Protein AF-A0A3N6EYD2-F1 (afdb_monomer_lite)

Radius of gyration: 22.33 Å; chains: 1; bounding box: 40×28×77 Å

Structure (mmCIF, N/CA/C/O backbone):
data_AF-A0A3N6EYD2-F1
#
_entry.id   AF-A0A3N6EYD2-F1
#
loop_
_atom_site.group_PDB
_atom_site.id
_atom_site.type_symbol
_atom_site.label_atom_id
_atom_site.label_alt_id
_atom_site.label_comp_id
_atom_site.label_asym_id
_atom_site.label_entity_id
_atom_site.label_seq_id
_atom_site.pdbx_PDB_ins_code
_atom_site.Cartn_x
_atom_site.Cartn_y
_atom_site.Cartn_z
_atom_site.occupancy
_atom_site.B_iso_or_equiv
_atom_site.auth_seq_id
_atom_site.auth_comp_id
_atom_site.auth_asym_id
_atom_site.auth_atom_id
_atom_site.pdbx_PDB_model_num
ATOM 1 N N . MET A 1 1 ? 11.903 -15.008 36.698 1.00 38.97 1 MET A N 1
ATOM 2 C CA . MET A 1 1 ? 11.103 -13.902 36.137 1.00 38.97 1 MET A CA 1
ATOM 3 C C . MET A 1 1 ? 11.077 -14.102 34.635 1.00 38.97 1 MET A C 1
ATOM 5 O O . MET A 1 1 ? 12.057 -13.785 33.976 1.00 38.97 1 MET A O 1
ATOM 9 N N . SER A 1 2 ? 10.042 -14.763 34.124 1.00 39.47 2 SER A N 1
ATOM 10 C CA . SER A 1 2 ? 9.886 -14.977 32.685 1.00 39.47 2 SER A CA 1
ATOM 11 C C . SER A 1 2 ? 9.422 -13.661 32.073 1.00 39.47 2 SER A C 1
ATOM 13 O O . SER A 1 2 ? 8.407 -13.122 32.505 1.00 39.47 2 SER A O 1
ATOM 15 N N . ALA A 1 3 ? 10.203 -13.105 31.149 1.00 50.12 3 ALA A N 1
ATOM 16 C CA . ALA A 1 3 ? 9.785 -11.950 30.374 1.00 50.12 3 ALA A CA 1
ATOM 17 C C . ALA A 1 3 ? 8.623 -12.392 29.479 1.00 50.12 3 ALA A C 1
ATOM 19 O O . ALA A 1 3 ? 8.820 -13.188 28.562 1.00 50.12 3 ALA A O 1
ATOM 20 N N . ASP A 1 4 ? 7.416 -11.928 29.796 1.00 51.81 4 ASP A N 1
ATOM 21 C CA . ASP A 1 4 ? 6.270 -12.026 28.901 1.00 51.81 4 ASP A CA 1
ATOM 22 C C . ASP A 1 4 ? 6.633 -11.247 27.634 1.00 51.81 4 ASP A C 1
ATOM 24 O O . ASP A 1 4 ? 6.750 -10.019 27.647 1.00 51.81 4 ASP A O 1
ATOM 28 N N . VAL A 1 5 ? 6.921 -11.966 26.550 1.00 56.06 5 VAL A N 1
ATOM 29 C CA . VAL A 1 5 ? 7.136 -11.355 25.241 1.00 56.06 5 VAL A CA 1
ATOM 30 C C . VAL A 1 5 ? 5.757 -10.939 24.749 1.00 56.06 5 VAL A C 1
ATOM 32 O O . VAL A 1 5 ? 5.037 -11.731 24.142 1.00 56.06 5 VAL A O 1
ATOM 35 N N . THR A 1 6 ? 5.357 -9.706 25.060 1.00 60.09 6 THR A N 1
ATOM 36 C CA . THR A 1 6 ? 4.121 -9.118 24.546 1.00 60.09 6 THR A CA 1
ATOM 37 C C . THR A 1 6 ? 4.188 -9.159 23.022 1.00 60.09 6 THR A C 1
ATOM 39 O O . THR A 1 6 ? 4.949 -8.419 22.403 1.00 60.09 6 THR A O 1
ATOM 42 N N . THR A 1 7 ? 3.448 -10.080 22.408 1.00 73.62 7 THR A N 1
ATOM 43 C CA . THR A 1 7 ? 3.434 -10.228 20.953 1.00 73.62 7 THR A CA 1
ATOM 44 C C . THR A 1 7 ? 2.671 -9.041 20.379 1.00 73.62 7 THR A C 1
ATOM 46 O O . THR A 1 7 ? 1.449 -8.973 20.496 1.00 73.62 7 THR A O 1
ATOM 49 N N . THR A 1 8 ? 3.391 -8.071 19.812 1.00 81.31 8 THR A N 1
ATOM 50 C CA . THR A 1 8 ? 2.775 -6.937 19.118 1.00 81.31 8 THR A CA 1
ATOM 51 C C . THR A 1 8 ? 2.065 -7.455 17.878 1.00 81.31 8 THR A C 1
ATOM 53 O O . THR A 1 8 ? 2.696 -7.973 16.959 1.00 81.31 8 THR A O 1
ATOM 56 N N . GLU A 1 9 ? 0.743 -7.332 17.866 1.00 91.81 9 GLU A N 1
ATOM 57 C CA . GLU A 1 9 ? -0.070 -7.655 16.702 1.00 91.81 9 GLU A CA 1
ATOM 58 C C . GLU A 1 9 ? -0.060 -6.494 15.704 1.00 91.81 9 GLU A C 1
ATOM 60 O O . GLU A 1 9 ? 0.021 -5.329 16.099 1.00 91.81 9 GLU A O 1
ATOM 65 N N . TYR A 1 10 ? -0.192 -6.802 14.416 1.00 94.50 10 TYR A N 1
ATOM 66 C CA . TYR A 1 10 ? -0.178 -5.809 13.348 1.00 94.50 10 TYR A CA 1
ATOM 67 C C . TYR A 1 10 ? -1.430 -5.909 12.483 1.00 94.50 10 TYR A C 1
ATOM 69 O O . TYR A 1 10 ? -2.005 -6.979 12.298 1.00 94.50 10 TYR A O 1
ATOM 77 N N . LEU A 1 11 ? -1.834 -4.761 11.955 1.00 95.06 11 LEU A N 1
ATOM 78 C CA . LEU A 1 11 ? -2.680 -4.651 10.776 1.00 95.06 11 LEU A CA 1
ATOM 79 C C . LEU A 1 11 ? -1.828 -4.177 9.611 1.00 95.06 11 LEU A C 1
ATOM 81 O O . LEU A 1 11 ? -0.752 -3.629 9.825 1.00 95.06 11 LEU A O 1
ATOM 85 N N . TYR A 1 12 ? -2.308 -4.355 8.390 1.00 95.88 12 TYR A N 1
ATOM 86 C CA . TYR A 1 12 ? -1.514 -4.042 7.210 1.00 95.88 12 TYR A CA 1
ATOM 87 C C . TYR A 1 12 ? -2.247 -3.080 6.289 1.00 95.88 12 TYR A C 1
ATOM 89 O O . TYR A 1 12 ? -3.463 -3.139 6.155 1.00 95.88 12 TYR A O 1
ATOM 97 N N . GLY A 1 13 ? -1.506 -2.190 5.653 1.00 92.94 13 GLY A N 1
ATOM 98 C CA . GLY A 1 13 ? -1.967 -1.317 4.583 1.00 92.94 13 GLY A CA 1
ATOM 99 C C . GLY A 1 13 ? -1.121 -1.505 3.337 1.00 92.94 13 GLY A C 1
ATOM 100 O O . GLY A 1 13 ? -0.172 -2.288 3.341 1.00 92.94 13 GLY A O 1
ATOM 101 N N . ILE A 1 14 ? -1.447 -0.772 2.278 1.00 89.69 14 ILE A N 1
ATOM 102 C CA . ILE A 1 14 ? -0.601 -0.695 1.084 1.00 89.69 14 ILE A CA 1
ATOM 103 C C . ILE A 1 14 ? -0.227 0.763 0.905 1.00 89.69 14 ILE A C 1
ATOM 105 O O . ILE A 1 14 ? -1.097 1.600 0.678 1.00 89.69 14 ILE A O 1
ATOM 109 N N . ASP A 1 15 ? 1.061 1.062 1.000 1.00 84.81 15 ASP A N 1
ATOM 110 C CA . ASP A 1 15 ? 1.550 2.385 0.651 1.00 84.81 15 ASP A CA 1
ATOM 111 C C . ASP A 1 15 ? 1.662 2.488 -0.866 1.00 84.81 15 ASP A C 1
ATOM 113 O O . ASP A 1 15 ? 2.472 1.804 -1.485 1.00 84.81 15 ASP A O 1
ATOM 117 N N . THR A 1 16 ? 0.800 3.306 -1.465 1.00 73.75 16 THR A N 1
ATOM 118 C CA . THR A 1 16 ? 0.820 3.629 -2.896 1.00 73.75 16 THR A CA 1
ATOM 119 C C . THR A 1 16 ? 1.284 5.060 -3.142 1.00 73.75 16 THR A C 1
ATOM 121 O O . THR A 1 16 ? 0.996 5.608 -4.207 1.00 73.75 16 THR A O 1
ATOM 124 N N . SER A 1 17 ? 1.916 5.712 -2.160 1.00 66.00 17 SER A N 1
ATOM 125 C CA . SER A 1 17 ? 2.377 7.086 -2.312 1.00 66.00 17 SER A CA 1
ATOM 126 C C . SER A 1 17 ? 3.435 7.156 -3.415 1.00 66.00 17 SER A C 1
ATOM 128 O O . SER A 1 17 ? 4.580 6.730 -3.288 1.00 66.00 17 SER A O 1
ATOM 130 N N . VAL A 1 18 ? 3.012 7.675 -4.566 1.00 57.22 18 VAL A N 1
ATOM 131 C CA . VAL A 1 18 ? 3.906 7.988 -5.673 1.00 57.22 18 VAL A CA 1
ATOM 132 C C . VAL A 1 18 ? 4.523 9.341 -5.352 1.00 57.22 18 VAL A C 1
ATOM 134 O O . VAL A 1 18 ? 3.834 10.360 -5.345 1.00 57.22 18 VAL A O 1
ATOM 137 N N . HIS A 1 19 ? 5.819 9.367 -5.057 1.00 50.03 19 HIS A N 1
ATOM 138 C CA . HIS A 1 19 ? 6.569 10.612 -5.143 1.00 50.03 19 HIS A CA 1
ATOM 139 C C . HIS A 1 19 ? 6.820 10.917 -6.622 1.00 50.03 19 HIS A C 1
ATOM 141 O O . HIS A 1 19 ? 7.350 10.084 -7.351 1.00 50.03 19 HIS A O 1
ATOM 147 N N . ASP A 1 20 ? 6.412 12.111 -7.051 1.00 46.28 20 ASP A N 1
ATOM 148 C CA . ASP A 1 20 ? 6.380 12.583 -8.449 1.00 46.28 20 ASP A CA 1
ATOM 149 C C . ASP A 1 20 ? 7.781 12.789 -9.074 1.00 46.28 20 ASP A C 1
ATOM 151 O O . ASP A 1 20 ? 7.932 13.281 -10.189 1.00 46.28 20 ASP A O 1
ATOM 155 N N . ASP A 1 21 ? 8.842 12.418 -8.355 1.00 47.09 21 ASP A N 1
ATOM 156 C CA . ASP A 1 21 ? 10.213 12.412 -8.852 1.00 47.09 21 ASP A CA 1
ATOM 157 C C . ASP A 1 21 ? 10.600 10.960 -9.147 1.00 47.09 21 ASP A C 1
ATOM 159 O O . ASP A 1 21 ? 10.612 10.108 -8.256 1.00 47.09 21 ASP A O 1
ATOM 163 N N . ALA A 1 22 ? 10.960 10.678 -10.400 1.00 49.62 22 ALA A N 1
ATOM 164 C CA . ALA A 1 22 ? 11.407 9.360 -10.848 1.00 49.62 22 ALA A CA 1
ATOM 165 C C . ALA A 1 22 ? 12.589 8.797 -10.026 1.00 49.62 22 ALA A C 1
ATOM 167 O O . ALA A 1 22 ? 12.832 7.592 -10.057 1.00 49.62 22 ALA A O 1
ATOM 168 N N . ARG A 1 23 ? 13.311 9.638 -9.268 1.00 51.12 23 ARG A N 1
ATOM 169 C CA . ARG A 1 23 ? 14.366 9.226 -8.323 1.00 51.12 23 ARG A CA 1
ATOM 170 C C . ARG A 1 23 ? 13.837 8.664 -6.999 1.00 51.12 23 ARG A C 1
ATOM 172 O O . ARG A 1 23 ? 14.562 7.928 -6.337 1.00 51.12 23 ARG A O 1
ATOM 179 N N . PHE A 1 24 ? 12.605 8.996 -6.617 1.00 51.28 24 PHE A N 1
ATOM 180 C CA . PHE A 1 24 ? 11.969 8.602 -5.354 1.00 51.28 24 PHE A CA 1
ATOM 181 C C . PHE A 1 24 ? 10.741 7.711 -5.554 1.00 51.28 24 PHE A C 1
ATOM 183 O O . PHE A 1 24 ? 9.981 7.517 -4.608 1.00 51.28 24 PHE A O 1
ATOM 190 N N . TYR A 1 25 ? 10.547 7.148 -6.754 1.00 55.28 25 TYR A N 1
ATOM 191 C CA . TYR A 1 25 ? 9.500 6.157 -6.982 1.00 55.28 25 TYR A CA 1
ATOM 192 C C . TYR A 1 25 ? 9.697 4.971 -6.032 1.00 55.28 25 TYR A C 1
ATOM 194 O O . TYR A 1 25 ? 10.573 4.123 -6.229 1.00 55.28 25 TYR A O 1
ATOM 202 N N . GLN A 1 26 ? 8.870 4.916 -4.992 1.00 61.78 26 GLN A N 1
ATOM 203 C CA . GLN A 1 26 ? 8.757 3.754 -4.132 1.00 61.78 26 GLN A CA 1
ATOM 204 C C . GLN A 1 26 ? 7.657 2.867 -4.690 1.00 61.78 26 GLN A C 1
ATOM 206 O O . GLN A 1 26 ? 6.551 3.310 -4.999 1.00 61.78 26 GLN A O 1
ATOM 211 N N . ARG A 1 27 ? 7.992 1.592 -4.871 1.00 69.81 27 ARG A N 1
ATOM 212 C CA . ARG A 1 27 ? 7.020 0.605 -5.329 1.00 69.81 27 ARG A CA 1
ATOM 213 C C . ARG A 1 27 ? 5.935 0.446 -4.266 1.00 69.81 27 ARG A C 1
ATOM 215 O O . ARG A 1 27 ? 6.269 0.489 -3.076 1.00 69.81 27 ARG A O 1
ATOM 222 N N . PRO A 1 28 ? 4.681 0.189 -4.677 1.00 79.62 28 PRO A N 1
ATOM 223 C CA . PRO A 1 28 ? 3.652 -0.200 -3.739 1.00 79.62 28 PRO A CA 1
ATOM 224 C C . PRO A 1 28 ? 4.125 -1.366 -2.877 1.00 79.62 28 PRO A C 1
ATOM 226 O O . PRO A 1 28 ? 4.614 -2.371 -3.401 1.00 79.62 28 PRO A O 1
ATOM 229 N N . HIS A 1 29 ? 4.019 -1.216 -1.565 1.00 84.06 29 HIS A N 1
ATOM 230 C CA . HIS A 1 29 ? 4.455 -2.230 -0.614 1.00 84.06 29 HIS A CA 1
ATOM 231 C C . HIS A 1 29 ? 3.511 -2.284 0.581 1.00 84.06 29 HIS A C 1
ATOM 233 O O . HIS A 1 29 ? 2.806 -1.319 0.889 1.00 84.06 29 HIS A O 1
ATOM 239 N N . ALA A 1 30 ? 3.473 -3.446 1.231 1.00 90.25 30 ALA A N 1
ATOM 240 C CA . ALA A 1 30 ? 2.711 -3.614 2.453 1.00 90.25 30 ALA A CA 1
ATOM 241 C C . ALA A 1 30 ? 3.380 -2.833 3.593 1.00 90.25 30 ALA A C 1
ATOM 243 O O . ALA A 1 30 ? 4.598 -2.889 3.763 1.00 90.25 30 ALA A O 1
ATOM 244 N N . VAL A 1 31 ? 2.580 -2.120 4.382 1.00 91.31 31 VAL A N 1
ATOM 245 C CA . VAL A 1 31 ? 3.042 -1.406 5.579 1.00 91.31 31 VAL A CA 1
ATOM 246 C C . VAL A 1 31 ? 2.309 -1.954 6.789 1.00 91.31 31 VAL A C 1
ATOM 248 O O . VAL A 1 31 ? 1.090 -2.095 6.759 1.00 91.31 31 VAL A O 1
ATOM 251 N N . ALA A 1 32 ? 3.050 -2.263 7.850 1.00 94.38 32 ALA A N 1
ATOM 252 C CA . ALA A 1 32 ? 2.491 -2.763 9.097 1.00 94.38 32 ALA A CA 1
ATOM 253 C C . ALA A 1 32 ? 2.141 -1.612 10.053 1.00 94.38 32 ALA A C 1
ATOM 255 O O . ALA A 1 32 ? 2.927 -0.688 10.266 1.00 94.38 32 ALA A O 1
ATOM 256 N N . PHE A 1 33 ? 0.974 -1.707 10.678 1.00 94.56 33 PHE A N 1
ATOM 257 C CA . PHE A 1 33 ? 0.461 -0.786 11.680 1.00 94.56 33 PHE A CA 1
ATOM 258 C C . PHE A 1 33 ? 0.294 -1.531 13.006 1.00 94.56 33 PHE A C 1
ATOM 260 O O . PHE A 1 33 ? -0.506 -2.470 13.071 1.00 94.56 33 PHE A O 1
ATOM 267 N N . PRO A 1 34 ? 1.023 -1.159 14.071 1.00 95.94 34 PRO A N 1
ATOM 268 C CA . PRO A 1 34 ? 0.918 -1.851 15.346 1.00 95.94 34 PRO A CA 1
ATOM 269 C C . PRO A 1 34 ? -0.475 -1.656 15.944 1.00 95.94 34 PRO A C 1
ATOM 271 O O . PRO A 1 34 ? -0.999 -0.540 16.014 1.00 95.94 34 PRO A O 1
ATOM 274 N N . VAL A 1 35 ? -1.077 -2.753 16.390 1.00 95.50 35 VAL A N 1
ATOM 275 C CA . VAL A 1 35 ? -2.348 -2.746 17.106 1.00 95.50 35 VAL A CA 1
ATOM 276 C C . VAL A 1 35 ? -2.095 -2.330 18.545 1.00 95.50 35 VAL A C 1
ATOM 278 O O . VAL A 1 35 ? -1.401 -3.010 19.294 1.00 95.50 35 VAL A O 1
ATOM 281 N N . VAL A 1 36 ? -2.722 -1.233 18.954 1.00 95.00 36 VAL A N 1
ATOM 282 C CA . VAL A 1 36 ? -2.584 -0.696 20.315 1.00 95.00 36 VAL A CA 1
ATOM 283 C C . VAL A 1 36 ? -3.711 -1.135 21.238 1.00 95.00 36 VAL A C 1
ATOM 285 O O . VAL A 1 36 ? -3.541 -1.194 22.453 1.00 95.00 36 VAL A O 1
ATOM 288 N N . LYS A 1 37 ? -4.893 -1.433 20.687 1.00 94.31 37 LYS A N 1
ATOM 289 C CA . LYS A 1 37 ? -6.049 -1.861 21.483 1.00 94.31 37 LYS A CA 1
ATOM 290 C C . LYS A 1 37 ? -7.049 -2.634 20.640 1.00 94.31 37 LYS A C 1
ATOM 292 O O . LYS A 1 37 ? -7.461 -2.175 19.578 1.00 94.31 37 LYS A O 1
ATOM 297 N N . LYS A 1 38 ? -7.549 -3.752 21.166 1.00 94.81 38 LYS A N 1
ATOM 298 C CA . LYS A 1 38 ? -8.688 -4.479 20.591 1.00 94.81 38 LYS A CA 1
ATOM 299 C C . LYS A 1 38 ? -9.889 -4.422 21.518 1.00 94.81 38 LYS A C 1
ATOM 301 O O . LYS A 1 38 ? -9.786 -4.578 22.728 1.00 94.81 38 LYS A O 1
ATOM 306 N N . THR A 1 39 ? -11.050 -4.194 20.930 1.00 94.69 39 THR A N 1
ATOM 307 C CA . THR A 1 39 ? -12.355 -4.229 21.596 1.00 94.69 39 THR A CA 1
ATOM 308 C C . THR A 1 39 ? -13.278 -5.146 20.797 1.00 94.69 39 THR A C 1
ATOM 310 O O . THR A 1 39 ? -12.927 -5.506 19.675 1.00 94.69 39 THR A O 1
ATOM 313 N N . PRO A 1 40 ? -14.464 -5.517 21.304 1.00 94.94 40 PRO A N 1
ATOM 314 C CA . PRO A 1 40 ? -15.396 -6.338 20.531 1.00 94.94 40 PRO A CA 1
ATOM 315 C C . PRO A 1 40 ? -15.832 -5.705 19.199 1.00 94.94 40 PRO A C 1
ATOM 317 O O . PRO A 1 40 ? -16.083 -6.420 18.240 1.00 94.94 40 PRO A O 1
ATOM 320 N N . LYS A 1 41 ? -15.898 -4.366 19.122 1.00 95.06 41 LYS A N 1
ATOM 321 C CA . LYS A 1 41 ? -16.361 -3.644 17.921 1.00 95.06 41 LYS A CA 1
ATOM 322 C C . LYS A 1 41 ? -15.239 -3.049 17.077 1.00 95.06 41 LYS A C 1
ATOM 324 O O . LYS A 1 41 ? -15.440 -2.779 15.901 1.00 95.06 41 LYS A O 1
ATOM 329 N N . ARG A 1 42 ? -14.080 -2.765 17.672 1.00 97.06 42 ARG A N 1
ATOM 330 C CA . ARG A 1 42 ? -13.020 -1.971 17.036 1.00 97.06 42 ARG A CA 1
ATOM 331 C C . ARG A 1 42 ? -11.638 -2.539 17.292 1.00 97.06 42 ARG A C 1
ATOM 333 O O . ARG A 1 42 ? -11.341 -2.930 18.425 1.00 97.06 42 ARG A O 1
ATOM 340 N N . VAL A 1 43 ? -10.789 -2.468 16.276 1.00 96.19 43 VAL A N 1
ATOM 341 C CA . VAL A 1 43 ? -9.337 -2.618 16.399 1.00 96.19 43 VAL A CA 1
ATOM 342 C C . VAL A 1 43 ? -8.709 -1.242 16.219 1.00 96.19 43 VAL A C 1
ATOM 344 O O . VAL A 1 43 ? -8.968 -0.575 15.221 1.00 96.19 43 VAL A O 1
ATOM 347 N N . TYR A 1 44 ? -7.930 -0.810 17.204 1.00 96.25 44 TYR A N 1
ATOM 348 C CA . TYR A 1 44 ? -7.187 0.442 17.194 1.00 96.25 44 TYR A CA 1
ATOM 349 C C . TYR A 1 44 ? -5.732 0.163 16.838 1.00 96.25 44 TYR A C 1
ATOM 351 O O . TYR A 1 44 ? -5.127 -0.746 17.407 1.00 96.25 44 TYR A O 1
ATOM 359 N N . TYR A 1 45 ? -5.173 0.968 15.948 1.00 96.19 45 TYR A N 1
ATOM 360 C CA . TYR A 1 45 ? -3.797 0.855 15.478 1.00 96.19 45 TYR A CA 1
ATOM 361 C C . TYR A 1 45 ? -3.152 2.234 15.383 1.00 96.19 45 TYR A C 1
ATOM 363 O O . TYR A 1 45 ? -3.853 3.250 15.327 1.00 96.19 45 TYR A O 1
ATOM 371 N N . GLU A 1 46 ? -1.825 2.273 15.372 1.00 95.38 46 GLU A N 1
ATOM 372 C CA . GLU A 1 46 ? -1.068 3.506 15.165 1.00 95.38 46 GLU A CA 1
ATOM 373 C C . GLU A 1 46 ? -0.529 3.624 13.744 1.00 95.38 46 GLU A C 1
ATOM 375 O O . GLU A 1 46 ? -0.040 2.666 13.152 1.00 95.38 46 GLU A O 1
ATOM 380 N N . ILE A 1 47 ? -0.602 4.839 13.207 1.00 92.19 47 ILE A N 1
ATOM 381 C CA . ILE A 1 47 ? 0.006 5.231 11.939 1.00 92.19 47 ILE A CA 1
ATOM 382 C C . ILE A 1 47 ? 0.462 6.684 12.051 1.00 92.19 47 ILE A C 1
ATOM 384 O O . ILE A 1 47 ? -0.307 7.553 12.466 1.00 92.19 47 ILE A O 1
ATOM 388 N N . ASN A 1 48 ? 1.720 6.963 11.702 1.00 88.56 48 ASN A N 1
ATOM 389 C CA . ASN A 1 48 ? 2.307 8.310 11.735 1.00 88.56 48 ASN A CA 1
ATOM 390 C C . ASN A 1 48 ? 2.085 9.047 13.076 1.00 88.56 48 ASN A C 1
ATOM 392 O O . ASN A 1 48 ? 1.723 10.225 13.098 1.00 88.56 48 ASN A O 1
ATOM 396 N N . GLY A 1 49 ? 2.229 8.332 14.200 1.00 90.56 49 GLY A N 1
ATOM 397 C CA . GLY A 1 49 ? 2.021 8.873 15.551 1.00 90.56 49 GLY A CA 1
ATOM 398 C C . GLY A 1 49 ? 0.562 9.196 15.899 1.00 90.56 49 GLY A C 1
ATOM 399 O O . GLY A 1 49 ? 0.302 9.890 16.879 1.00 90.56 49 GLY A O 1
ATOM 400 N N . ARG A 1 50 ? -0.404 8.737 15.094 1.00 92.19 50 ARG A N 1
ATOM 401 C CA . ARG A 1 50 ? -1.840 8.920 15.330 1.00 92.19 50 ARG A CA 1
ATOM 402 C C . ARG A 1 50 ? -2.521 7.576 15.521 1.00 92.19 50 ARG A C 1
ATOM 404 O O . ARG A 1 50 ? -2.333 6.658 14.727 1.00 92.19 50 ARG A O 1
ATOM 411 N N . THR A 1 51 ? -3.391 7.492 16.522 1.00 94.94 51 THR A N 1
ATOM 412 C CA . THR A 1 51 ? -4.264 6.333 16.705 1.00 94.94 51 THR A CA 1
ATOM 413 C C . THR A 1 51 ? -5.473 6.426 15.777 1.00 94.94 51 THR A C 1
ATOM 415 O O . THR A 1 51 ? -6.213 7.413 15.785 1.00 94.94 51 THR A O 1
ATOM 418 N N . ARG A 1 52 ? -5.708 5.372 15.001 1.00 95.12 52 ARG A N 1
ATOM 419 C CA . ARG A 1 52 ? -6.893 5.179 14.159 1.00 95.12 52 ARG A CA 1
ATOM 420 C C . ARG A 1 52 ? -7.594 3.879 14.550 1.00 95.12 52 ARG A C 1
ATOM 422 O O . ARG A 1 52 ? -7.106 3.132 15.396 1.00 95.12 52 ARG A O 1
ATOM 429 N N . PHE A 1 53 ? -8.783 3.637 14.000 1.00 95.88 53 PHE A N 1
ATOM 430 C CA . PHE A 1 53 ? -9.522 2.402 14.255 1.00 95.88 53 PHE A CA 1
ATOM 431 C C . PHE A 1 53 ? -10.274 1.902 13.022 1.00 95.88 53 PHE A C 1
ATOM 433 O O . PHE A 1 53 ? -10.674 2.689 12.164 1.00 95.88 53 PHE A O 1
ATOM 440 N N . VAL A 1 54 ? -10.505 0.591 12.988 1.00 96.31 54 VAL A N 1
ATOM 441 C CA . VAL A 1 54 ? -11.403 -0.091 12.045 1.00 96.31 54 VAL A CA 1
ATOM 442 C C . VAL A 1 54 ? -12.428 -0.937 12.790 1.00 96.31 54 VAL A C 1
ATOM 444 O O . VAL A 1 54 ? -12.248 -1.261 13.967 1.00 96.31 54 VAL A O 1
ATOM 447 N N . ASP A 1 55 ? -13.517 -1.277 12.103 1.00 96.50 55 ASP A N 1
ATOM 448 C CA . ASP A 1 55 ? -14.507 -2.226 12.604 1.00 96.50 55 ASP A CA 1
ATOM 449 C C . ASP A 1 55 ? -13.899 -3.630 12.679 1.00 96.50 55 ASP A C 1
ATOM 451 O O . ASP A 1 55 ? -13.409 -4.160 11.682 1.00 96.50 55 ASP A O 1
ATOM 455 N N . ARG A 1 56 ? -13.914 -4.220 13.877 1.00 95.44 56 ARG A N 1
ATOM 456 C CA . ARG A 1 56 ? -13.312 -5.531 14.125 1.00 95.44 56 ARG A CA 1
ATOM 457 C C . ARG A 1 56 ? -14.087 -6.651 13.443 1.00 95.44 56 ARG A C 1
ATOM 459 O O . ARG A 1 56 ? -13.471 -7.547 12.884 1.00 95.44 56 ARG A O 1
ATOM 466 N N . GLN A 1 57 ? -15.413 -6.607 13.503 1.00 95.25 57 GLN A N 1
ATOM 467 C CA . GLN A 1 57 ? -16.255 -7.692 13.011 1.00 95.25 57 GLN A CA 1
ATOM 468 C C . GLN A 1 57 ? -16.166 -7.784 11.491 1.00 95.25 57 GLN A C 1
ATOM 470 O O . GLN A 1 57 ? -16.005 -8.874 10.955 1.00 95.25 57 GLN A O 1
ATOM 475 N N . ARG A 1 58 ? -16.190 -6.636 10.803 1.00 94.88 58 ARG A N 1
ATOM 476 C CA . ARG A 1 58 ? -15.984 -6.596 9.349 1.00 94.88 58 ARG A CA 1
ATOM 477 C C . ARG A 1 58 ? -14.577 -7.041 8.968 1.00 94.88 58 ARG A C 1
ATOM 479 O O . ARG A 1 58 ? -14.421 -7.806 8.030 1.00 94.88 58 ARG A O 1
ATOM 486 N N . LEU A 1 59 ? -13.563 -6.613 9.720 1.00 94.38 59 LEU A N 1
ATOM 487 C CA . LEU A 1 59 ? -12.180 -7.007 9.455 1.00 94.38 59 LEU A CA 1
ATOM 488 C C . LEU A 1 59 ? -11.955 -8.513 9.618 1.00 94.38 59 LEU A C 1
ATOM 490 O O . LEU A 1 59 ? -11.293 -9.115 8.781 1.00 94.38 59 LEU A O 1
ATOM 494 N N . GLU A 1 60 ? -12.492 -9.116 10.676 1.00 93.50 60 GLU A N 1
ATOM 495 C CA . GLU A 1 60 ? -12.366 -10.555 10.923 1.00 93.50 60 GLU A CA 1
ATOM 496 C C . GLU A 1 60 ? -13.200 -11.386 9.937 1.00 93.50 60 GLU A C 1
ATOM 498 O O . GLU A 1 60 ? -12.776 -12.477 9.567 1.00 93.50 60 GLU A O 1
ATOM 503 N N . ALA A 1 61 ? -14.349 -10.876 9.480 1.00 94.88 61 ALA A N 1
ATOM 504 C CA . ALA A 1 61 ? -15.197 -11.562 8.505 1.00 94.88 61 ALA A CA 1
ATOM 505 C C . ALA A 1 61 ? -14.636 -11.502 7.074 1.00 94.88 61 ALA A C 1
ATOM 507 O O . ALA A 1 61 ? -14.582 -12.522 6.391 1.00 94.88 61 ALA A O 1
ATOM 508 N N . ASP A 1 62 ? -14.207 -10.318 6.631 1.00 95.00 62 ASP A N 1
ATOM 509 C CA . ASP A 1 62 ? -13.825 -10.064 5.236 1.00 95.00 62 ASP A CA 1
ATOM 510 C C . ASP A 1 62 ? -12.301 -10.149 5.015 1.00 95.00 62 ASP A C 1
ATOM 512 O O . ASP A 1 62 ? -11.818 -10.084 3.883 1.00 95.00 62 ASP A O 1
ATOM 516 N N . GLY A 1 63 ? -11.515 -10.213 6.095 1.00 93.38 63 GLY A N 1
ATOM 517 C CA . GLY A 1 63 ? -10.049 -10.150 6.077 1.00 93.38 63 GLY A CA 1
ATOM 518 C C . GLY A 1 63 ? -9.481 -8.758 5.768 1.00 93.38 63 GLY A C 1
ATOM 519 O O . GLY A 1 63 ? -8.273 -8.543 5.892 1.00 93.38 63 GLY A O 1
ATOM 520 N N . LYS A 1 64 ? -10.331 -7.799 5.380 1.00 94.44 64 LYS A N 1
ATOM 521 C CA . LYS A 1 64 ? 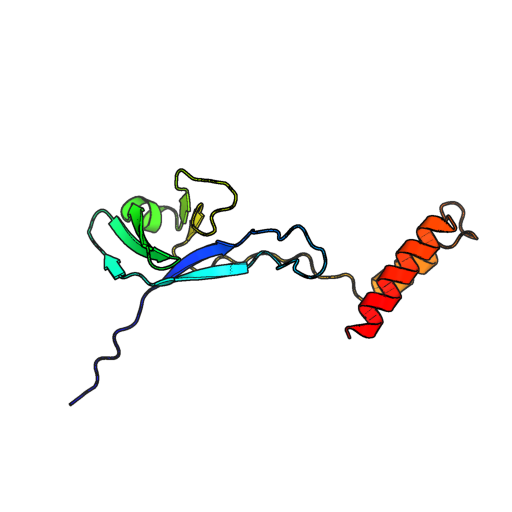-9.963 -6.408 5.104 1.00 94.44 64 LYS A CA 1
ATOM 522 C C . LYS A 1 64 ? -11.131 -5.449 5.311 1.00 94.44 64 LYS A C 1
ATOM 524 O O . LYS A 1 64 ? -12.287 -5.815 5.136 1.00 94.44 64 LYS A O 1
ATOM 529 N N . VAL A 1 65 ? -10.828 -4.190 5.610 1.00 95.75 65 VAL A N 1
ATOM 530 C CA . VAL A 1 65 ? -11.812 -3.105 5.701 1.00 95.75 65 VAL A CA 1
ATOM 531 C C . VAL A 1 65 ? -11.301 -1.895 4.941 1.00 95.75 65 VAL A C 1
ATOM 533 O O . VAL A 1 65 ? -10.199 -1.412 5.193 1.00 95.75 65 VAL A O 1
ATOM 536 N N . GLN A 1 66 ? -12.134 -1.372 4.045 1.00 93.88 66 GLN A N 1
ATOM 537 C CA . GLN A 1 66 ? -11.905 -0.071 3.433 1.00 93.88 66 GLN A CA 1
ATOM 538 C C . GLN A 1 66 ? -12.533 1.020 4.302 1.00 93.88 66 GLN A C 1
ATOM 540 O O . GLN A 1 66 ? -13.703 0.940 4.686 1.00 93.88 66 GLN A O 1
ATOM 545 N N . ARG A 1 67 ? -11.747 2.040 4.628 1.00 92.12 67 ARG A N 1
ATOM 546 C CA . ARG A 1 67 ? -12.193 3.231 5.348 1.00 92.12 67 ARG A CA 1
ATOM 547 C C . ARG A 1 67 ? -12.603 4.319 4.358 1.00 92.12 67 ARG A C 1
ATOM 549 O O . ARG A 1 67 ? -12.342 4.233 3.164 1.00 92.12 67 ARG A O 1
ATOM 556 N N . VAL A 1 68 ? -13.225 5.373 4.870 1.00 89.19 68 VAL A N 1
ATOM 557 C CA . VAL A 1 68 ? -13.448 6.603 4.102 1.00 89.19 68 VAL A CA 1
ATOM 558 C C . VAL A 1 68 ? -12.206 7.481 4.255 1.00 89.19 68 VAL A C 1
ATOM 560 O O . VAL A 1 68 ? -11.840 7.819 5.380 1.00 89.19 68 VAL A O 1
ATOM 563 N N . GLY A 1 69 ? -11.548 7.828 3.150 1.00 87.00 69 GLY A N 1
ATOM 564 C CA . GLY A 1 69 ? -10.296 8.585 3.161 1.00 87.00 69 GLY A CA 1
ATOM 565 C C . GLY A 1 69 ? -9.765 8.877 1.758 1.00 87.00 69 GLY A C 1
ATOM 566 O O . GLY A 1 69 ? -10.414 8.565 0.759 1.00 87.00 69 GLY A O 1
ATOM 567 N N . GLY A 1 70 ? -8.587 9.495 1.691 1.00 86.06 70 GLY A N 1
ATOM 568 C CA . GLY A 1 70 ? -7.891 9.739 0.429 1.00 86.06 70 GLY A CA 1
ATOM 569 C C . GLY A 1 70 ? -7.305 8.452 -0.147 1.00 86.06 70 GLY A C 1
ATOM 570 O O . GLY A 1 70 ? -6.793 7.621 0.596 1.00 86.06 70 GLY A O 1
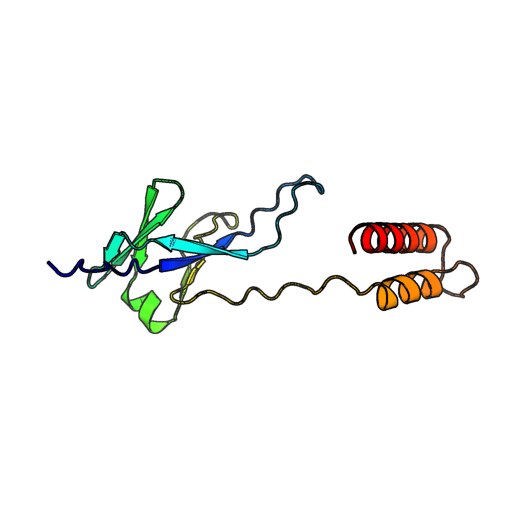ATOM 571 N N . TRP A 1 71 ? -7.332 8.306 -1.475 1.00 81.88 71 TRP A N 1
ATOM 572 C CA . TRP A 1 71 ? -6.729 7.163 -2.181 1.00 81.88 71 TRP A CA 1
ATOM 573 C C . TRP A 1 71 ? -5.217 7.022 -1.945 1.00 81.88 71 TRP A C 1
ATOM 575 O O . TRP A 1 71 ? -4.674 5.944 -2.145 1.00 81.88 71 TRP A O 1
ATOM 585 N N . TRP A 1 72 ? -4.559 8.094 -1.494 1.00 81.75 72 TRP A N 1
ATOM 586 C CA . TRP A 1 72 ? -3.139 8.138 -1.142 1.00 81.75 72 TRP A CA 1
ATOM 587 C C . TRP A 1 72 ? -2.837 7.686 0.298 1.00 81.75 72 TRP A C 1
ATOM 589 O O . TRP A 1 72 ? -1.669 7.612 0.671 1.00 81.75 72 TRP A O 1
ATOM 599 N N . GLU A 1 73 ? -3.848 7.458 1.148 1.00 88.81 73 GLU A N 1
ATOM 600 C CA . GLU A 1 73 ? -3.617 6.995 2.520 1.00 88.81 73 GLU A CA 1
ATOM 601 C C . GLU A 1 73 ? -3.276 5.499 2.522 1.00 88.81 73 GLU A C 1
ATOM 603 O O . GLU A 1 73 ? -4.068 4.675 2.061 1.00 88.81 73 GLU A O 1
ATOM 608 N N . SER A 1 74 ? -2.137 5.128 3.112 1.00 89.31 74 SER A N 1
ATOM 609 C CA . SER A 1 74 ? -1.706 3.727 3.177 1.00 89.31 74 SER A CA 1
ATOM 610 C C . SER A 1 74 ? -2.638 2.838 4.011 1.00 89.31 74 SER A C 1
ATOM 612 O O . SER A 1 74 ? -2.708 1.632 3.781 1.00 89.31 74 SER A O 1
ATOM 614 N N . ASP A 1 75 ? -3.413 3.424 4.931 1.00 92.12 75 ASP A N 1
ATOM 615 C CA . ASP A 1 75 ? -4.464 2.760 5.710 1.00 92.12 75 ASP A CA 1
ATOM 616 C C . ASP A 1 75 ? -5.885 3.008 5.167 1.00 92.12 75 ASP A C 1
ATOM 618 O O . ASP A 1 75 ? -6.872 2.865 5.902 1.00 92.12 75 ASP A O 1
ATOM 622 N N . LEU A 1 76 ? -6.031 3.384 3.887 1.00 92.06 76 LEU A N 1
ATOM 623 C CA . LEU A 1 76 ? -7.350 3.439 3.254 1.00 92.06 76 LEU A CA 1
ATOM 624 C C . LEU A 1 76 ? -7.995 2.051 3.240 1.00 92.06 76 LEU A C 1
ATOM 626 O O . LEU A 1 76 ? -9.170 1.916 3.574 1.00 92.06 76 LEU A O 1
ATOM 630 N N . THR A 1 77 ? -7.229 1.026 2.863 1.00 93.56 77 THR A N 1
ATOM 631 C CA . THR A 1 77 ? -7.637 -0.375 2.995 1.00 93.56 77 THR A CA 1
ATOM 632 C C . THR A 1 77 ? -6.726 -1.051 3.998 1.00 93.56 77 THR A C 1
ATOM 634 O O . THR A 1 77 ? -5.517 -1.108 3.799 1.00 93.56 77 THR A O 1
ATOM 637 N N . VAL A 1 78 ? -7.328 -1.556 5.067 1.00 94.88 78 VAL A N 1
ATOM 638 C CA . VAL A 1 78 ? -6.631 -2.214 6.167 1.00 94.88 78 VAL A CA 1
ATOM 639 C C . VAL A 1 78 ? -6.887 -3.710 6.084 1.00 94.88 78 VAL A C 1
ATOM 641 O O . VAL A 1 78 ? -8.039 -4.126 5.994 1.00 94.88 78 VAL A O 1
ATOM 644 N N . TYR A 1 79 ? -5.831 -4.507 6.127 1.00 95.56 79 TYR A N 1
ATOM 645 C CA . TYR A 1 79 ? -5.838 -5.957 6.007 1.00 95.56 79 TYR A CA 1
ATOM 646 C C . TYR A 1 79 ? -5.473 -6.601 7.343 1.00 95.56 79 TYR A C 1
ATOM 648 O O . TYR A 1 79 ? -4.654 -6.078 8.104 1.00 95.56 79 TYR A O 1
ATOM 656 N N . LEU A 1 80 ? -6.090 -7.748 7.621 1.00 94.31 80 LEU A N 1
ATOM 657 C CA . LEU A 1 80 ? -5.811 -8.550 8.810 1.00 94.31 80 LEU A CA 1
ATOM 658 C C . LEU A 1 80 ? -4.487 -9.321 8.688 1.00 94.31 80 LEU A C 1
ATOM 660 O O . LEU A 1 80 ? -3.797 -9.523 9.680 1.00 94.31 80 LEU A O 1
ATOM 664 N N . SER A 1 81 ? -4.133 -9.728 7.472 1.00 92.12 81 SER A N 1
ATOM 665 C CA . SER A 1 81 ? -2.863 -10.366 7.126 1.00 92.12 81 SER A CA 1
ATOM 666 C C . SER A 1 81 ? -2.093 -9.503 6.136 1.00 92.12 81 SER A C 1
ATOM 668 O O . SER A 1 81 ? -2.695 -8.713 5.408 1.00 92.12 81 SER A O 1
ATOM 670 N N . GLU A 1 82 ? -0.778 -9.685 6.070 1.00 90.44 82 GLU A N 1
ATOM 671 C CA . GLU A 1 82 ? 0.062 -8.971 5.113 1.00 90.44 82 GLU A CA 1
ATOM 672 C C . GLU A 1 82 ? -0.420 -9.232 3.673 1.00 90.44 82 GLU A C 1
ATOM 674 O O . GLU A 1 82 ? -0.469 -10.391 3.244 1.00 90.44 82 GLU A O 1
ATOM 679 N N . PRO A 1 83 ? -0.845 -8.194 2.926 1.00 86.94 83 PRO A N 1
ATOM 680 C CA . PRO A 1 83 ? -1.304 -8.379 1.563 1.00 86.94 83 PRO A CA 1
ATOM 681 C C . PRO A 1 83 ? -0.112 -8.676 0.653 1.00 86.94 83 PRO A C 1
ATOM 683 O O . PRO A 1 83 ? 0.904 -7.982 0.682 1.00 86.94 83 PRO A O 1
ATOM 686 N N . VAL A 1 84 ? -0.267 -9.671 -0.220 1.00 82.19 84 VAL A N 1
ATOM 687 C CA . VAL A 1 84 ? 0.688 -9.894 -1.307 1.00 82.19 84 VAL A CA 1
ATOM 688 C C . VAL A 1 84 ? 0.473 -8.800 -2.344 1.00 82.19 84 VAL A C 1
ATOM 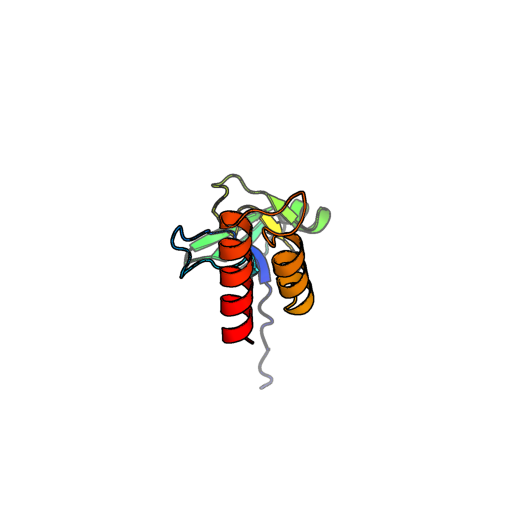690 O O . VAL A 1 84 ? -0.512 -8.805 -3.081 1.00 82.19 84 VAL A O 1
ATOM 693 N N . VAL A 1 85 ? 1.388 -7.837 -2.384 1.00 79.31 85 VAL A N 1
ATOM 694 C CA . VAL A 1 85 ? 1.398 -6.810 -3.423 1.00 79.31 85 VAL A CA 1
ATOM 695 C C . VAL A 1 85 ? 2.121 -7.392 -4.630 1.00 79.31 85 VAL A C 1
ATOM 697 O O . VAL A 1 85 ? 3.349 -7.499 -4.633 1.00 79.31 85 VAL A O 1
ATOM 700 N N . GLU A 1 86 ? 1.359 -7.814 -5.643 1.00 69.50 86 GLU A N 1
ATOM 701 C CA . GLU A 1 86 ? 1.942 -8.256 -6.907 1.00 69.50 86 GLU A CA 1
ATOM 702 C C . GLU A 1 86 ? 2.717 -7.101 -7.534 1.00 69.50 86 GLU A C 1
ATOM 704 O O . GLU A 1 86 ? 2.162 -6.081 -7.945 1.00 69.50 86 GLU A O 1
ATOM 709 N N . GLN A 1 87 ? 4.035 -7.265 -7.586 1.00 66.19 87 GLN A N 1
ATOM 710 C CA . GLN A 1 87 ? 4.898 -6.320 -8.264 1.00 66.19 87 GLN A CA 1
ATOM 711 C C . GLN A 1 87 ? 5.044 -6.763 -9.717 1.00 66.19 87 GLN A C 1
ATOM 713 O O . GLN A 1 87 ? 5.409 -7.920 -9.957 1.00 66.19 87 GLN A O 1
ATOM 718 N N . PRO A 1 88 ? 4.843 -5.868 -1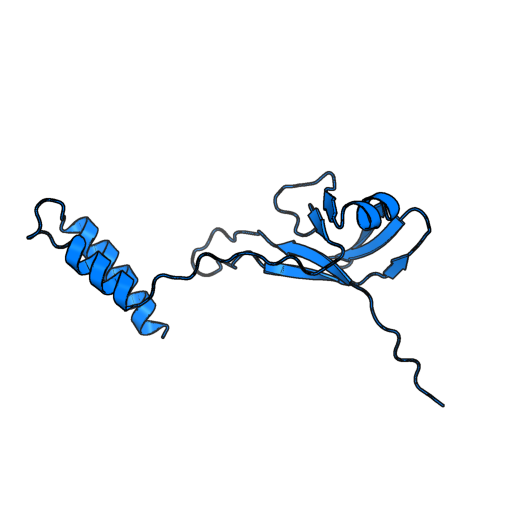0.700 1.00 65.75 88 PRO A N 1
ATOM 719 C CA . PRO A 1 88 ? 5.286 -6.158 -12.049 1.00 65.75 88 PRO A CA 1
ATOM 720 C C . PRO A 1 88 ? 6.795 -6.405 -11.994 1.00 65.75 88 PRO A C 1
ATOM 722 O O . PRO A 1 88 ? 7.580 -5.532 -11.609 1.00 65.75 88 PRO A O 1
ATOM 725 N N . LYS A 1 89 ? 7.201 -7.634 -12.323 1.00 67.25 89 LYS A N 1
ATOM 726 C CA . LYS A 1 89 ? 8.612 -8.002 -12.381 1.00 67.25 89 LYS A CA 1
ATOM 727 C C . LYS A 1 89 ? 9.289 -7.081 -13.403 1.00 67.25 89 LYS A C 1
ATOM 729 O O . LYS A 1 89 ? 8.798 -6.992 -14.531 1.00 67.25 89 LYS A O 1
ATOM 734 N N . PRO A 1 90 ? 10.390 -6.393 -13.050 1.00 71.12 90 PRO A N 1
ATOM 735 C CA . PRO A 1 90 ? 11.133 -5.636 -14.044 1.00 71.12 90 PRO A CA 1
ATOM 736 C C . PRO A 1 90 ? 11.579 -6.589 -15.157 1.00 71.12 90 PRO A C 1
ATOM 738 O O . PRO A 1 90 ? 11.990 -7.720 -14.878 1.00 71.12 90 PRO A O 1
ATOM 741 N N . ALA A 1 91 ? 11.477 -6.139 -16.408 1.00 79.56 91 ALA A N 1
ATOM 742 C CA . ALA A 1 91 ? 11.916 -6.926 -17.552 1.00 79.56 91 ALA A CA 1
ATOM 743 C C . ALA A 1 91 ? 13.381 -7.347 -17.361 1.00 79.56 91 ALA A C 1
ATOM 745 O O . ALA A 1 91 ? 14.236 -6.545 -16.981 1.00 79.56 91 ALA A O 1
ATOM 746 N N . SER A 1 92 ? 13.666 -8.618 -17.612 1.00 85.56 92 SER A N 1
ATOM 747 C CA . SER A 1 92 ? 15.020 -9.159 -17.567 1.00 85.56 92 SER A CA 1
ATOM 748 C C . SER A 1 92 ? 15.913 -8.502 -18.622 1.00 85.56 92 SER A C 1
ATOM 750 O O . SER A 1 92 ? 15.441 -8.016 -19.652 1.00 85.56 92 SER A O 1
ATOM 752 N N . LEU A 1 93 ? 17.236 -8.557 -18.424 1.00 87.44 93 LEU A N 1
ATOM 753 C CA . LEU A 1 93 ? 18.192 -8.077 -19.431 1.00 87.44 93 LEU A CA 1
ATOM 754 C C . LEU A 1 93 ? 17.988 -8.747 -20.798 1.00 87.44 93 LEU A C 1
ATOM 756 O O . LEU A 1 93 ? 18.177 -8.106 -21.828 1.00 87.44 93 LEU A O 1
ATOM 760 N N . ALA A 1 94 ? 17.572 -10.017 -20.816 1.00 89.31 94 ALA A N 1
ATOM 761 C CA . ALA A 1 94 ? 17.262 -10.739 -22.045 1.00 89.31 94 ALA A CA 1
ATOM 762 C C . ALA A 1 94 ? 16.028 -10.159 -22.760 1.00 89.31 94 ALA A C 1
ATOM 764 O O . ALA A 1 94 ? 16.071 -9.939 -23.970 1.00 89.31 94 ALA A O 1
ATOM 765 N N . GLU A 1 95 ? 14.959 -9.858 -22.020 1.00 86.44 95 GLU A N 1
ATOM 766 C CA . GLU A 1 95 ? 13.747 -9.227 -22.560 1.00 86.44 95 GLU A CA 1
ATOM 767 C C . GLU A 1 95 ? 14.024 -7.805 -23.054 1.00 86.44 95 GLU A C 1
ATOM 769 O O . GLU A 1 95 ? 13.579 -7.437 -24.139 1.00 86.44 95 GLU A O 1
ATOM 774 N N . LEU A 1 96 ? 14.827 -7.028 -22.322 1.00 89.25 96 LEU A N 1
ATOM 775 C CA . LEU A 1 96 ? 15.233 -5.681 -22.730 1.00 89.25 96 LEU A CA 1
ATOM 776 C C . LEU A 1 96 ? 16.124 -5.702 -23.978 1.00 89.25 96 LEU A C 1
ATOM 778 O O . LEU A 1 96 ? 15.934 -4.897 -24.890 1.00 89.25 96 LEU A O 1
ATOM 782 N N . LYS A 1 97 ? 17.056 -6.658 -24.068 1.00 89.62 97 LYS A N 1
ATOM 783 C CA . LYS A 1 97 ? 17.886 -6.856 -25.262 1.00 89.62 97 LYS A CA 1
ATOM 784 C C . LYS A 1 97 ? 17.041 -7.248 -26.474 1.00 89.62 97 LYS A C 1
ATOM 786 O O . LYS A 1 97 ? 17.290 -6.752 -27.572 1.00 89.62 97 LYS A O 1
ATOM 791 N N . ARG A 1 98 ? 16.032 -8.104 -26.282 1.00 89.62 98 ARG A N 1
ATOM 792 C CA . ARG A 1 98 ? 15.070 -8.458 -27.332 1.00 89.62 98 ARG A CA 1
ATOM 793 C C . ARG A 1 98 ? 14.244 -7.245 -27.759 1.00 89.62 98 ARG A C 1
ATOM 795 O O . ARG A 1 98 ? 14.176 -6.983 -28.950 1.00 89.62 98 ARG A O 1
ATOM 802 N N . ALA A 1 99 ? 13.712 -6.464 -26.820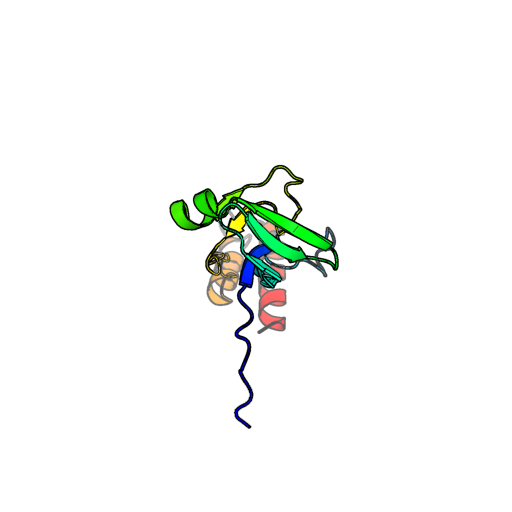 1.00 86.38 99 ALA A N 1
ATOM 803 C CA . ALA A 1 99 ? 12.961 -5.246 -27.127 1.00 86.38 99 ALA A CA 1
ATOM 804 C C . ALA A 1 99 ? 13.802 -4.222 -27.912 1.00 86.38 99 ALA A C 1
ATOM 806 O O . ALA A 1 99 ? 13.304 -3.594 -28.841 1.00 86.38 99 ALA A O 1
ATOM 807 N N . MET A 1 100 ? 15.093 -4.093 -27.590 1.00 88.12 100 MET A N 1
ATOM 808 C CA . MET A 1 100 ? 16.031 -3.264 -28.351 1.00 88.12 100 MET A CA 1
ATOM 809 C C . MET A 1 100 ? 16.241 -3.791 -29.779 1.00 88.12 100 MET A C 1
ATOM 811 O O . MET A 1 100 ? 16.239 -3.005 -30.721 1.00 88.12 100 MET A O 1
ATOM 815 N N . ALA A 1 101 ? 16.389 -5.106 -29.960 1.00 89.62 101 ALA A N 1
ATOM 816 C CA . ALA A 1 101 ? 16.505 -5.713 -31.288 1.00 89.62 101 ALA A CA 1
ATOM 817 C C . ALA A 1 101 ? 15.207 -5.597 -32.110 1.00 89.62 101 ALA A C 1
ATOM 819 O O . ALA A 1 101 ? 15.262 -5.386 -33.319 1.00 89.62 101 ALA A O 1
ATOM 820 N N . ASP A 1 102 ? 14.049 -5.714 -31.458 1.00 87.12 102 ASP A N 1
ATOM 821 C CA . ASP A 1 102 ? 12.733 -5.584 -32.084 1.00 87.12 102 ASP A CA 1
ATOM 822 C C . ASP A 1 102 ? 12.450 -4.131 -32.511 1.00 87.12 102 ASP A C 1
ATOM 824 O O . ASP A 1 102 ? 11.830 -3.910 -33.548 1.00 87.12 102 ASP A O 1
ATOM 828 N N . ALA A 1 103 ? 12.961 -3.147 -31.763 1.00 88.81 103 ALA A N 1
ATOM 829 C CA . ALA A 1 103 ? 12.834 -1.721 -32.063 1.00 88.81 103 ALA A CA 1
ATOM 830 C C . ALA A 1 103 ? 13.862 -1.189 -33.082 1.00 88.81 103 ALA A C 1
ATOM 832 O O . ALA A 1 103 ? 13.819 -0.004 -33.416 1.00 88.81 103 ALA A O 1
ATOM 833 N N . HIS A 1 104 ? 14.797 -2.023 -33.552 1.00 86.50 104 HIS A N 1
ATOM 834 C CA . HIS A 1 104 ? 15.870 -1.594 -34.450 1.00 86.50 104 HIS A CA 1
ATOM 835 C C . HIS A 1 104 ? 15.301 -1.012 -35.756 1.00 86.50 104 HIS A C 1
ATOM 837 O O . HIS A 1 104 ? 14.441 -1.654 -36.354 1.00 86.50 104 HIS A O 1
ATOM 843 N N . PRO A 1 105 ? 15.781 0.152 -36.238 1.00 87.12 105 PRO A N 1
ATOM 844 C CA . PRO A 1 105 ? 15.242 0.817 -37.432 1.00 87.12 105 PRO A CA 1
ATOM 845 C C . PRO A 1 105 ? 15.304 -0.034 -38.711 1.00 87.12 105 PRO A C 1
ATOM 847 O O . PRO A 1 105 ? 14.509 0.176 -39.616 1.00 87.12 105 PRO A O 1
ATOM 850 N N . ASP A 1 106 ? 16.205 -1.017 -38.770 1.00 88.56 106 ASP A N 1
ATOM 851 C CA . ASP A 1 106 ? 16.287 -1.975 -39.887 1.00 88.56 106 ASP A CA 1
ATOM 852 C C . ASP A 1 106 ? 15.148 -3.017 -39.894 1.00 88.56 106 ASP A C 1
ATOM 854 O O . ASP A 1 106 ? 15.064 -3.835 -40.808 1.00 88.56 106 ASP A O 1
ATOM 858 N N . ARG A 1 107 ? 14.279 -3.035 -38.875 1.00 83.75 107 ARG A N 1
ATOM 859 C CA . ARG A 1 107 ? 13.050 -3.834 -38.878 1.00 83.75 107 ARG A CA 1
ATOM 860 C C . ARG A 1 107 ? 11.875 -3.019 -39.391 1.00 83.75 107 ARG A C 1
ATOM 862 O O . ARG A 1 107 ? 11.765 -1.834 -39.109 1.00 83.75 107 ARG A O 1
ATOM 869 N N . GLU A 1 108 ? 10.939 -3.700 -40.048 1.00 74.19 108 GLU A N 1
ATOM 870 C CA . GLU A 1 108 ? 9.763 -3.092 -40.691 1.00 74.19 108 GLU A CA 1
ATOM 871 C C . GLU A 1 108 ? 8.898 -2.231 -39.749 1.00 74.19 108 GLU A C 1
ATOM 873 O O . GLU A 1 108 ? 8.245 -1.298 -40.204 1.00 74.19 108 GLU A O 1
ATOM 878 N N . SER A 1 109 ? 8.908 -2.509 -38.440 1.00 72.38 109 SER A N 1
ATOM 879 C CA . SER A 1 109 ? 8.178 -1.750 -37.411 1.00 72.38 109 SER A CA 1
ATOM 880 C C . SER A 1 109 ? 9.081 -0.936 -36.472 1.00 72.38 109 SER A C 1
ATOM 882 O O . SER A 1 109 ? 8.611 -0.445 -35.444 1.00 72.38 109 SER A O 1
ATOM 884 N N . GLY A 1 110 ? 10.383 -0.866 -36.750 1.00 77.50 110 GLY A N 1
ATOM 885 C CA . GLY A 1 110 ? 11.364 -0.205 -35.897 1.00 77.50 110 GLY A CA 1
ATOM 886 C C . GLY A 1 110 ? 11.488 1.287 -36.187 1.00 77.50 110 GLY A C 1
ATOM 887 O O . GLY A 1 110 ? 11.241 1.755 -37.295 1.00 77.50 110 GLY A O 1
ATOM 888 N N . SER A 1 111 ? 11.909 2.058 -35.186 1.00 89.31 111 SER A N 1
ATOM 889 C CA . SER A 1 111 ? 12.245 3.471 -35.366 1.00 89.31 111 SER A CA 1
ATOM 890 C C . SER A 1 111 ? 13.484 3.821 -34.558 1.00 89.31 111 SER A C 1
ATOM 892 O O . SER A 1 111 ? 13.778 3.208 -33.531 1.00 89.31 111 SER A O 1
ATOM 894 N N . HIS A 1 112 ? 14.225 4.830 -35.013 1.00 86.00 112 HIS A N 1
ATOM 895 C CA . HIS A 1 112 ? 15.428 5.276 -34.313 1.00 86.00 112 HIS A CA 1
ATOM 896 C C . HIS A 1 112 ? 15.106 5.747 -32.882 1.00 86.00 112 HIS A C 1
ATOM 898 O O . HIS A 1 112 ? 15.846 5.456 -31.946 1.00 86.00 112 HIS A O 1
ATOM 904 N N . GLU A 1 113 ? 13.957 6.402 -32.696 1.00 85.19 113 GLU A N 1
ATOM 905 C CA . GLU A 1 113 ? 13.454 6.840 -31.391 1.00 85.19 113 GLU A CA 1
ATOM 906 C C . GLU A 1 113 ? 13.115 5.654 -30.474 1.00 85.19 113 GLU A C 1
ATOM 908 O O . GLU A 1 113 ? 13.564 5.606 -29.326 1.00 85.19 113 GLU A O 1
ATOM 913 N N . ALA A 1 114 ? 12.393 4.654 -30.992 1.00 83.94 114 ALA A N 1
ATOM 914 C CA . ALA A 1 114 ? 12.058 3.446 -30.244 1.00 83.94 114 ALA A CA 1
ATOM 915 C C . ALA A 1 114 ? 13.319 2.660 -29.852 1.00 83.94 114 ALA A C 1
ATOM 917 O O . ALA A 1 114 ? 13.422 2.168 -28.725 1.00 83.94 114 ALA A O 1
ATOM 918 N N . PHE A 1 115 ? 14.307 2.595 -30.748 1.00 87.94 115 PHE A N 1
ATOM 919 C CA . PHE A 1 115 ? 15.596 1.963 -30.490 1.00 87.94 115 PHE A CA 1
ATOM 920 C C . PHE A 1 115 ? 16.387 2.684 -29.392 1.00 87.94 115 PHE A C 1
ATOM 922 O O . PHE A 1 115 ? 16.883 2.035 -28.470 1.00 87.94 115 PHE A O 1
ATOM 929 N N . ILE A 1 116 ? 16.474 4.019 -29.442 1.00 86.88 116 ILE A N 1
ATOM 930 C CA . ILE A 1 116 ? 17.150 4.826 -28.414 1.00 86.88 116 ILE A CA 1
ATOM 931 C C . ILE A 1 116 ? 16.484 4.624 -27.047 1.00 86.88 116 ILE A C 1
ATOM 933 O O . ILE A 1 116 ? 17.179 4.372 -26.061 1.00 86.88 116 ILE A O 1
ATOM 937 N N . ALA A 1 117 ? 15.149 4.666 -26.982 1.00 84.25 117 ALA A N 1
ATOM 938 C CA . ALA A 1 117 ? 14.408 4.456 -25.740 1.00 84.25 117 ALA A CA 1
ATOM 939 C C . ALA A 1 117 ? 14.609 3.039 -25.170 1.00 84.25 117 ALA A C 1
ATOM 941 O O . ALA A 1 117 ? 14.831 2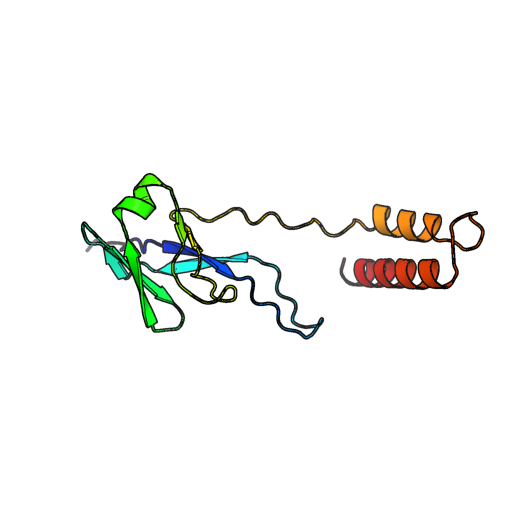.874 -23.968 1.00 84.25 117 ALA A O 1
ATOM 942 N N . ALA A 1 118 ? 14.575 2.008 -26.021 1.00 86.00 118 ALA A N 1
ATOM 943 C CA . ALA A 1 118 ? 14.816 0.625 -25.610 1.00 86.00 118 ALA A CA 1
ATOM 944 C C . ALA A 1 118 ? 16.262 0.407 -25.135 1.00 86.00 118 ALA A C 1
ATOM 946 O O . ALA A 1 118 ? 16.488 -0.240 -24.110 1.00 86.00 118 ALA A O 1
ATOM 947 N N . ARG A 1 119 ? 17.238 1.007 -25.827 1.00 88.12 119 ARG A N 1
ATOM 948 C CA . ARG A 1 119 ? 18.653 0.968 -25.445 1.00 88.12 119 ARG A CA 1
ATOM 949 C C . ARG A 1 119 ? 18.898 1.650 -24.103 1.00 88.12 119 ARG A C 1
ATOM 951 O O . ARG A 1 119 ? 19.601 1.091 -23.268 1.00 88.12 119 ARG A O 1
ATOM 958 N N . ALA A 1 120 ? 18.289 2.812 -23.864 1.00 88.19 120 ALA A N 1
ATOM 959 C CA . ALA A 1 120 ? 18.399 3.509 -22.585 1.00 88.19 120 ALA A CA 1
ATOM 960 C C . ALA A 1 120 ? 17.895 2.641 -21.418 1.00 88.19 120 ALA A C 1
ATOM 962 O O . ALA A 1 120 ? 18.581 2.524 -20.405 1.00 88.19 120 ALA A O 1
ATOM 963 N N . ARG A 1 121 ? 16.749 1.962 -21.586 1.00 84.19 121 ARG A N 1
ATOM 964 C CA . ARG A 1 121 ? 16.209 1.026 -20.580 1.00 84.19 121 ARG A CA 1
ATOM 965 C C . ARG A 1 121 ? 17.144 -0.161 -20.331 1.00 84.19 121 ARG A C 1
ATOM 967 O O . ARG A 1 121 ? 17.341 -0.547 -19.182 1.00 84.19 121 ARG A O 1
ATOM 974 N N . TYR A 1 122 ? 17.730 -0.728 -21.389 1.00 88.62 122 TYR A N 1
ATOM 975 C CA . TYR A 1 122 ? 18.692 -1.829 -21.279 1.00 88.62 122 TYR A CA 1
ATOM 976 C C . TYR A 1 122 ? 19.958 -1.420 -20.513 1.00 88.62 122 TYR A C 1
ATOM 978 O O . TYR A 1 122 ? 20.361 -2.123 -19.589 1.00 88.62 122 TYR A O 1
ATOM 986 N N . GLU A 1 123 ? 20.566 -0.280 -20.854 1.00 89.69 123 GLU A N 1
ATOM 987 C CA . GLU A 1 123 ? 21.788 0.191 -20.186 1.00 89.69 123 GLU A CA 1
ATOM 988 C C . GLU A 1 123 ? 21.533 0.553 -18.714 1.00 89.69 123 GLU A C 1
ATOM 990 O O . GLU A 1 123 ? 22.334 0.199 -17.851 1.00 89.69 123 GLU A O 1
ATOM 995 N N . GLN A 1 124 ? 20.390 1.177 -18.397 1.00 83.56 124 GLN A N 1
ATOM 996 C CA . GLN A 1 124 ? 19.987 1.445 -17.010 1.00 83.56 124 GLN A CA 1
ATOM 997 C C . GLN A 1 124 ? 19.837 0.153 -16.198 1.00 83.56 124 GLN A C 1
ATOM 999 O O . GLN A 1 124 ? 20.373 0.053 -15.096 1.00 83.56 124 GLN A O 1
ATOM 1004 N N . ALA A 1 125 ? 19.146 -0.851 -16.745 1.00 83.75 125 ALA A N 1
ATOM 1005 C CA . ALA A 1 125 ? 18.973 -2.137 -16.075 1.00 83.75 125 ALA A CA 1
ATOM 1006 C C . ALA A 1 125 ? 20.302 -2.889 -15.911 1.00 83.75 125 ALA A C 1
ATOM 1008 O O . ALA A 1 125 ? 20.513 -3.546 -14.897 1.00 83.75 125 ALA A O 1
ATOM 1009 N N . ARG A 1 126 ? 21.211 -2.777 -16.887 1.00 85.50 126 ARG A N 1
ATOM 1010 C CA . ARG A 1 126 ? 22.542 -3.394 -16.837 1.00 85.50 126 ARG A CA 1
ATOM 1011 C C . ARG A 1 126 ? 23.438 -2.763 -15.774 1.00 85.50 126 ARG A C 1
ATOM 1013 O O . ARG A 1 126 ? 24.211 -3.480 -15.160 1.00 85.50 126 ARG A O 1
ATOM 1020 N N . ALA A 1 127 ? 23.352 -1.450 -15.572 1.00 82.69 127 ALA A N 1
ATOM 1021 C CA . ALA A 1 127 ? 24.134 -0.748 -14.556 1.00 82.69 127 ALA A CA 1
ATOM 1022 C C . ALA A 1 127 ? 23.652 -1.021 -13.118 1.00 82.69 127 ALA A C 1
ATOM 1024 O O . ALA A 1 127 ? 24.410 -0.812 -12.176 1.00 82.69 127 ALA A O 1
ATOM 1025 N N . ALA A 1 128 ? 22.399 -1.454 -12.952 1.00 72.69 128 ALA A N 1
ATOM 1026 C CA . ALA A 1 128 ? 21.784 -1.750 -11.658 1.00 72.69 128 ALA A CA 1
ATOM 1027 C C . ALA A 1 128 ? 21.863 -3.235 -11.243 1.00 72.69 128 ALA A C 1
ATOM 1029 O O . ALA A 1 128 ? 21.413 -3.568 -10.145 1.00 72.69 128 ALA A O 1
ATOM 1030 N N . ALA A 1 129 ? 22.366 -4.110 -12.121 1.00 67.31 129 ALA A N 1
ATOM 1031 C CA . ALA A 1 129 ? 22.513 -5.553 -11.909 1.00 67.31 129 ALA A CA 1
ATOM 1032 C C . ALA A 1 129 ? 23.923 -5.908 -11.422 1.00 67.31 129 ALA A C 1
ATOM 1034 O O . ALA A 1 129 ? 24.023 -6.841 -10.595 1.00 67.31 129 ALA A O 1
#

Sequence (129 aa):
MSADVTTTEYLYGIDTSVHDDARFYQRPHAVAFPVVKKTPKRVYYEINGRTRFVDRQRLEADGKVQRVGGWWESDLTVYLSEPVVEQPKPASLAELKRAMADAHPDRESGSHEAFIAARARYEQARAAA

Secondary structure (DSSP, 8-state):
---------EEEEEE----SSTTS-PPPEEEEEEEEEE-SSEEEEEETTEEEEEEHHHHHHHSEEEPSS-TT-TTSEEESS-------PPPPHHHHHHHHHHT-TTSTT--HHHHHHHHHHHHHHHHT-

Foldseek 3Di:
DDPPPPPFAWKKFWQPDADPDPVPGDDTAIDTWTFPDDDQFWTWTDDPNDIDIDGPVCCVVVQKDADPDDPNDRVRIIGNDGDDDDDDDPDDLVRLVVQLVCQDPVDPNHDPVSNVVSVVSNVVVVVVD

pLDDT: mean 83.52, std 14.09, range [38.97, 97.06]